Protein AF-A0A923TA44-F1 (afdb_monomer)

Radius of gyration: 18.02 Å; Cα contacts (8 Å, |Δi|>4): 201; chains: 1; bounding box: 31×53×36 Å

pLDDT: mean 72.23, std 18.06, range [36.06, 91.94]

Nearest PDB structures (foldseek):
  5lqz-assembly1_F  TM=7.965E-01  e=1.031E-01  Ogataea angusta
  9bru-assembly1_3  TM=7.648E-01  e=6.676E-02  Mus musculus
  9brt-assembly1_3  TM=7.721E-01  e=8.759E-02  Mus musculus
  7fde-assembly1_D  TM=7.624E-01  e=6.676E-02  Saccharomyces cerevisiae S288C
  5fl7-assembly1_D  TM=7.136E-01  e=1.428E-01  Yarrowia lipolytica

Mean predicted aligned error: 14.66 Å

Foldseek 3Di:
DVVVVVVVVVVVVVVVVPPPDDDDDDDDPDPPPVPPPVFLKWFFQDADPPSQKTKTQDAVCNPDDAQWKWFWDDVPDTAFIWGFHAHDHGITMTGTDPVGGPDDDDGGTIITGDD

Secondary structure (DSSP, 8-state):
-HHHHHHHHHHHHHHHHHT---------------------EEEEEEE-GGGSEEEES--GGGT--TT-EEEEEETTEEEEEEEEEEE-SS-EEEEE-GGG--S---TTPEEEE--

Solvent-accessible surface area (backbone atoms only — not comparable to full-atom values): 6664 Å² total; per-residue (Å²): 126,74,70,64,58,53,57,52,54,52,52,56,56,54,56,65,67,70,64,81,67,86,81,92,78,85,92,67,97,63,84,76,71,65,80,67,65,76,65,54,70,22,39,29,72,40,70,40,76,95,57,50,28,37,31,29,61,39,4,45,80,75,67,48,51,75,75,42,43,28,40,31,23,58,89,90,46,74,30,29,38,28,34,25,72,44,71,37,64,67,33,20,36,22,37,41,41,74,93,46,52,71,57,89,86,55,74,64,31,40,26,37,59,52,133

Structure (mmCIF, N/CA/C/O backbone):
data_AF-A0A923TA44-F1
#
_entry.id   AF-A0A923TA44-F1
#
loop_
_atom_site.group_PDB
_atom_site.id
_atom_site.type_symbol
_atom_site.label_atom_id
_atom_site.label_alt_id
_atom_site.label_comp_id
_atom_site.label_asym_id
_atom_site.label_entity_id
_atom_site.label_seq_id
_atom_site.pdbx_PDB_ins_code
_atom_site.Cartn_x
_atom_site.Cartn_y
_atom_site.Cartn_z
_atom_site.occupancy
_atom_site.B_iso_or_equiv
_atom_site.auth_seq_id
_atom_site.auth_comp_id
_atom_site.auth_asym_id
_atom_site.auth_atom_id
_atom_site.pdbx_PDB_model_num
ATOM 1 N N . ALA A 1 1 ? 19.622 19.641 19.864 1.00 52.84 1 ALA A N 1
ATOM 2 C CA . ALA A 1 1 ? 19.336 19.854 18.429 1.00 52.84 1 ALA A CA 1
ATOM 3 C C . ALA A 1 1 ? 17.889 19.534 18.005 1.00 52.84 1 ALA A C 1
ATOM 5 O O . ALA A 1 1 ? 17.435 20.143 17.054 1.00 52.84 1 ALA A O 1
ATOM 6 N N . TYR A 1 2 ? 17.118 18.680 18.701 1.00 36.06 2 TYR A N 1
ATOM 7 C CA . TYR A 1 2 ? 15.735 18.328 18.299 1.00 36.06 2 TYR A CA 1
ATOM 8 C C . TYR A 1 2 ? 14.651 19.395 18.563 1.00 36.06 2 TYR A C 1
ATOM 10 O O . TYR A 1 2 ? 13.594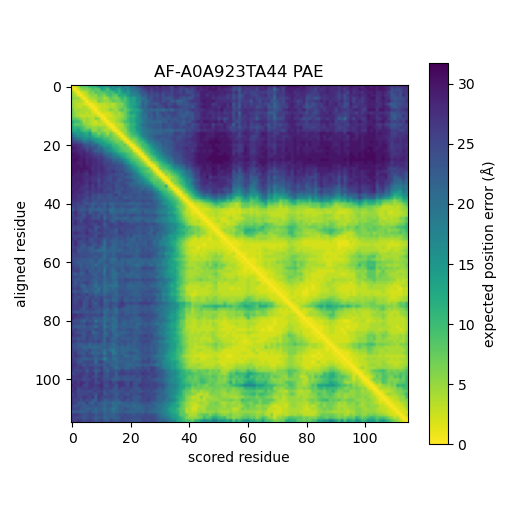 19.366 17.944 1.00 36.06 2 TYR A O 1
ATOM 18 N N . ARG A 1 3 ? 14.896 20.357 19.464 1.00 44.69 3 ARG A N 1
ATOM 19 C CA . ARG A 1 3 ? 13.912 21.397 19.828 1.00 44.69 3 ARG A CA 1
ATOM 20 C C . ARG A 1 3 ? 13.740 22.496 18.773 1.00 44.69 3 ARG A C 1
ATOM 22 O O . ARG A 1 3 ? 12.663 23.068 18.680 1.00 44.69 3 ARG A O 1
ATOM 29 N N . ALA A 1 4 ? 14.772 22.767 17.973 1.00 49.94 4 ALA A N 1
ATOM 30 C CA . ALA A 1 4 ? 14.714 23.799 16.936 1.00 49.94 4 ALA A CA 1
ATOM 31 C C . ALA A 1 4 ? 13.805 23.385 15.766 1.00 49.94 4 ALA A C 1
ATOM 33 O O . ALA A 1 4 ? 13.078 24.207 15.222 1.00 49.94 4 ALA A O 1
ATOM 34 N N . THR A 1 5 ? 13.784 22.092 15.431 1.00 53.03 5 THR A N 1
ATOM 35 C CA . THR A 1 5 ? 12.961 21.556 14.340 1.00 53.03 5 THR A CA 1
ATOM 36 C C . THR A 1 5 ? 11.468 21.573 14.677 1.00 53.03 5 THR A C 1
ATOM 38 O O . THR A 1 5 ? 10.652 21.792 13.792 1.00 53.03 5 THR A O 1
ATOM 41 N N . ILE A 1 6 ? 11.096 21.400 15.952 1.00 57.16 6 ILE A N 1
ATOM 42 C CA . ILE A 1 6 ? 9.685 21.417 16.383 1.00 57.16 6 ILE A CA 1
ATOM 43 C C . ILE A 1 6 ? 9.089 22.824 16.236 1.00 57.16 6 ILE A C 1
ATOM 45 O O . ILE A 1 6 ? 7.986 22.965 15.720 1.00 57.16 6 ILE A O 1
ATOM 49 N N . ALA A 1 7 ? 9.840 23.863 16.612 1.00 55.72 7 ALA A N 1
ATOM 50 C CA . ALA A 1 7 ? 9.380 25.247 16.495 1.00 55.72 7 ALA A CA 1
ATOM 51 C C . ALA A 1 7 ? 9.198 25.686 15.030 1.00 55.72 7 ALA A C 1
ATOM 53 O O . ALA A 1 7 ? 8.269 26.428 14.709 1.00 55.72 7 ALA A O 1
ATOM 54 N N . GLU A 1 8 ? 10.053 25.195 14.131 1.00 57.25 8 GLU A N 1
ATOM 55 C CA . GLU A 1 8 ? 9.912 25.438 12.693 1.00 57.25 8 GLU A CA 1
ATOM 56 C C . GLU A 1 8 ? 8.676 24.721 12.121 1.00 57.25 8 GLU A C 1
ATOM 58 O O . GLU A 1 8 ? 7.909 25.306 11.357 1.00 57.25 8 GLU A O 1
ATOM 63 N N . LEU A 1 9 ? 8.412 23.488 12.567 1.00 57.31 9 LEU A N 1
ATOM 64 C CA . LEU A 1 9 ? 7.227 22.728 12.162 1.00 57.31 9 LEU A CA 1
ATOM 65 C C . LEU A 1 9 ? 5.917 23.370 12.665 1.00 57.31 9 LEU A C 1
ATOM 67 O O . LEU A 1 9 ? 4.937 23.418 11.921 1.00 57.31 9 LEU A O 1
ATOM 71 N N . GLU A 1 10 ? 5.890 23.923 13.883 1.00 58.47 10 GLU A N 1
ATOM 72 C CA . GLU A 1 10 ? 4.727 24.662 14.405 1.00 58.47 10 GLU A CA 1
ATOM 73 C C . GLU A 1 10 ? 4.484 25.975 13.650 1.00 58.47 10 GLU A C 1
ATOM 75 O O . GLU A 1 10 ? 3.334 26.311 13.346 1.00 58.47 10 GLU A O 1
ATOM 80 N N . ARG A 1 11 ? 5.553 26.688 13.266 1.00 56.59 11 ARG A N 1
ATOM 81 C CA . ARG A 1 11 ? 5.444 27.883 12.416 1.00 56.59 11 ARG A CA 1
ATOM 82 C C . ARG A 1 11 ? 4.822 27.560 11.064 1.00 56.59 11 ARG A C 1
ATOM 84 O O . ARG A 1 11 ? 3.952 28.297 10.606 1.00 56.59 11 ARG A O 1
ATOM 91 N N . GLN A 1 12 ? 5.206 26.446 10.451 1.00 54.19 12 GLN A N 1
ATOM 92 C CA . GLN A 1 12 ? 4.658 26.027 9.159 1.00 54.19 12 GLN A CA 1
ATOM 93 C C . GLN A 1 12 ? 3.169 25.652 9.252 1.00 54.19 12 GLN A C 1
ATOM 95 O O . GLN A 1 12 ? 2.398 25.972 8.344 1.00 54.19 12 GLN A O 1
ATOM 100 N N . LEU A 1 13 ? 2.727 25.070 10.373 1.00 51.31 13 LEU A N 1
ATOM 101 C CA . LEU A 1 13 ? 1.311 24.766 10.610 1.00 51.31 13 LEU A CA 1
ATOM 102 C C . LEU A 1 13 ? 0.458 26.028 10.838 1.00 51.31 13 LEU A C 1
ATOM 104 O O . LEU A 1 13 ? -0.696 26.082 10.405 1.00 51.31 13 LEU A O 1
ATOM 108 N N . ALA A 1 14 ? 1.019 27.049 11.496 1.00 52.47 14 ALA A N 1
ATOM 109 C CA . ALA A 1 14 ? 0.344 28.327 11.726 1.00 52.47 14 ALA A CA 1
ATOM 110 C C . ALA A 1 14 ? 0.152 29.123 10.422 1.00 52.47 14 ALA A C 1
ATOM 112 O O . ALA A 1 14 ? -0.929 29.663 10.180 1.00 52.47 14 ALA A O 1
ATOM 113 N N . THR A 1 15 ? 1.153 29.132 9.537 1.00 55.50 15 THR A N 1
ATOM 114 C CA . THR A 1 15 ? 1.072 29.824 8.239 1.00 55.50 15 THR A CA 1
ATOM 115 C C . THR A 1 15 ? 0.045 29.174 7.305 1.00 55.50 15 THR A C 1
ATOM 117 O O . THR A 1 15 ? -0.681 29.875 6.603 1.00 55.50 15 THR A O 1
ATOM 120 N N . ALA A 1 16 ? -0.096 27.843 7.349 1.00 52.78 16 ALA A N 1
ATOM 121 C CA . ALA A 1 16 ? -1.089 27.120 6.553 1.00 52.78 16 ALA A CA 1
ATOM 122 C C . ALA A 1 16 ? -2.543 27.382 6.997 1.00 52.78 16 ALA A C 1
ATOM 124 O O . ALA A 1 16 ? -3.447 27.361 6.164 1.00 52.78 16 ALA A O 1
ATOM 125 N N . LYS A 1 17 ? -2.787 27.669 8.286 1.00 51.16 17 LYS A N 1
ATOM 126 C CA . LYS A 1 17 ? -4.130 28.016 8.790 1.00 51.16 17 LYS A CA 1
ATOM 127 C C . LYS A 1 17 ? -4.578 29.435 8.419 1.00 51.16 17 LYS A C 1
ATOM 129 O O . LYS A 1 17 ? -5.773 29.649 8.245 1.00 51.16 17 LYS A O 1
ATOM 134 N N . ASN A 1 18 ? -3.650 30.377 8.248 1.00 49.22 18 ASN A N 1
ATOM 135 C CA . ASN A 1 18 ? -3.972 31.776 7.929 1.00 49.22 18 ASN A CA 1
ATOM 136 C C . ASN A 1 18 ? -4.118 32.074 6.422 1.00 49.22 18 ASN A C 1
ATOM 138 O O . ASN A 1 18 ? -4.512 33.178 6.062 1.00 49.22 18 ASN A O 1
ATOM 142 N N . GLY A 1 19 ? -3.841 31.113 5.532 1.00 46.06 19 GLY A N 1
ATOM 143 C CA . GLY A 1 19 ? -3.950 31.288 4.075 1.00 46.06 19 GLY A CA 1
ATOM 144 C C . GLY A 1 19 ? -5.355 31.092 3.484 1.00 46.06 19 GLY A C 1
ATOM 145 O O . GLY A 1 19 ? -5.520 31.190 2.272 1.00 46.06 19 GLY A O 1
ATOM 146 N N . ALA A 1 20 ? -6.374 30.814 4.303 1.00 47.53 20 ALA A N 1
ATOM 147 C CA . ALA A 1 20 ? -7.756 30.599 3.859 1.00 47.53 20 ALA A CA 1
ATOM 148 C C . ALA A 1 20 ? -8.556 31.909 3.681 1.00 47.53 20 ALA A C 1
ATOM 150 O O . ALA A 1 20 ? -9.741 31.967 4.003 1.00 47.53 20 ALA A O 1
ATOM 151 N N . ALA A 1 21 ? -7.917 32.962 3.167 1.00 41.84 21 ALA A N 1
ATOM 152 C CA . ALA A 1 21 ? -8.592 34.172 2.711 1.00 41.84 21 ALA A CA 1
ATOM 153 C C . ALA A 1 21 ? -8.538 34.217 1.176 1.00 41.84 21 ALA A C 1
ATOM 155 O O . ALA A 1 21 ? -7.485 34.417 0.574 1.00 41.84 21 ALA A O 1
ATOM 156 N N . LEU A 1 22 ? -9.693 33.966 0.560 1.00 51.47 22 LEU A N 1
ATOM 157 C CA . LEU A 1 22 ? -9.950 34.063 -0.879 1.00 51.47 22 LEU A CA 1
ATOM 158 C C . LEU A 1 22 ? -9.502 35.418 -1.454 1.00 51.47 22 LEU A C 1
ATOM 160 O O . LEU A 1 22 ? -9.773 36.452 -0.844 1.00 51.47 22 LEU A O 1
ATOM 164 N N . PRO A 1 23 ? -9.022 35.434 -2.707 1.00 43.19 23 PRO A N 1
ATOM 165 C CA . PRO A 1 23 ? -9.335 36.538 -3.602 1.00 43.19 23 PRO A CA 1
ATOM 166 C C . PRO A 1 23 ? -10.069 36.045 -4.855 1.00 43.19 23 PRO A C 1
ATOM 168 O O . PRO A 1 23 ? -9.574 35.236 -5.638 1.00 43.19 23 PRO A O 1
ATOM 171 N N . THR A 1 24 ? -11.266 36.594 -5.053 1.00 47.84 24 THR A N 1
ATOM 172 C CA . THR A 1 24 ? -11.868 36.787 -6.375 1.00 47.84 24 THR A CA 1
ATOM 173 C C . THR A 1 24 ? -11.148 37.958 -7.040 1.00 47.84 24 THR A C 1
ATOM 175 O O . THR A 1 24 ? -11.200 39.051 -6.487 1.00 47.84 24 THR A O 1
ATOM 178 N N . ALA A 1 25 ? -10.492 37.737 -8.186 1.00 37.62 25 ALA A N 1
ATOM 179 C CA . ALA A 1 25 ? -10.521 38.608 -9.374 1.00 37.62 25 ALA A CA 1
ATOM 180 C C . ALA A 1 25 ? -9.377 38.295 -10.359 1.00 37.62 25 ALA A C 1
ATOM 182 O O . ALA A 1 25 ? -8.203 38.377 -10.023 1.00 37.62 25 ALA A O 1
ATOM 183 N N . ALA A 1 26 ? -9.799 38.009 -11.593 1.00 43.91 26 ALA A N 1
ATOM 184 C CA . ALA A 1 26 ? -9.227 38.441 -12.868 1.00 43.91 26 ALA A CA 1
ATOM 185 C C . ALA A 1 26 ? -7.731 38.210 -13.173 1.00 43.91 26 ALA A C 1
ATOM 187 O O . ALA A 1 26 ? -6.845 38.903 -12.689 1.00 43.91 26 ALA A O 1
ATOM 188 N N . GLY A 1 27 ? -7.499 37.387 -14.202 1.00 46.72 27 GLY A N 1
ATOM 189 C CA . GLY A 1 27 ? -6.595 37.808 -15.276 1.00 46.72 27 GLY A CA 1
ATOM 190 C C . GLY A 1 27 ? -5.115 37.476 -15.124 1.00 46.72 27 GLY A C 1
ATOM 191 O O . GLY A 1 27 ? -4.279 38.240 -15.590 1.00 46.72 27 GLY A O 1
ATOM 192 N N . ALA A 1 28 ? -4.779 36.322 -14.560 1.00 38.34 28 ALA A N 1
ATOM 193 C CA . ALA A 1 28 ? -3.504 35.678 -14.843 1.00 38.34 28 ALA A CA 1
ATOM 194 C C . ALA A 1 28 ? -3.777 34.204 -15.124 1.00 38.34 28 ALA A C 1
ATOM 196 O O . ALA A 1 28 ? -4.366 33.513 -14.296 1.00 38.34 28 ALA A O 1
ATOM 197 N N . SER A 1 29 ? -3.354 33.724 -16.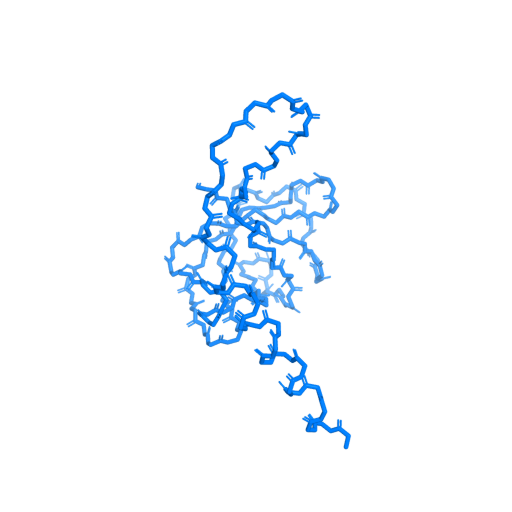292 1.00 48.66 29 SER A N 1
ATOM 198 C CA . SER A 1 29 ? -3.259 32.299 -16.609 1.00 48.66 29 SER A CA 1
ATOM 199 C C . SER A 1 29 ? -2.174 31.654 -15.743 1.00 48.66 29 SER A C 1
ATOM 201 O O . SER A 1 29 ? -1.155 31.186 -16.239 1.00 48.66 29 SER A O 1
ATOM 203 N N . THR A 1 30 ? -2.351 31.658 -14.428 1.00 45.38 30 THR A N 1
ATOM 204 C CA . THR A 1 30 ? -1.686 30.713 -13.552 1.00 45.38 30 THR A CA 1
ATOM 205 C C . THR A 1 30 ? -2.564 29.481 -13.588 1.00 45.38 30 THR A C 1
ATOM 207 O O . THR A 1 30 ? -3.759 29.541 -13.301 1.00 45.38 30 THR A O 1
ATOM 210 N N . ALA A 1 31 ? -2.002 28.362 -14.036 1.00 41.56 31 ALA A N 1
ATOM 211 C CA . ALA A 1 31 ? -2.640 27.077 -13.849 1.00 41.56 31 ALA A CA 1
ATOM 212 C C . ALA A 1 31 ? -2.949 26.961 -12.353 1.00 41.56 31 ALA A C 1
ATOM 214 O O . ALA A 1 31 ? -2.062 26.721 -11.534 1.00 41.56 31 ALA A O 1
ATOM 215 N N . VAL A 1 32 ? -4.209 27.205 -11.995 1.00 41.41 32 VAL A N 1
ATOM 216 C CA . VAL A 1 32 ? -4.765 26.836 -10.708 1.00 41.41 32 VAL A CA 1
ATOM 217 C C . VAL A 1 32 ? -4.681 25.324 -10.737 1.00 41.41 32 VAL A C 1
ATOM 219 O O . VAL A 1 32 ? -5.555 24.636 -11.263 1.00 41.41 32 VAL A O 1
ATOM 222 N N . PHE A 1 33 ? -3.573 24.791 -10.230 1.00 44.53 33 PHE A N 1
ATOM 223 C CA . PHE A 1 33 ? -3.584 23.461 -9.674 1.00 44.53 33 PHE A CA 1
ATOM 224 C C . PHE A 1 33 ? -4.624 23.561 -8.571 1.00 44.53 33 PHE A C 1
ATOM 226 O O . PHE A 1 33 ? -4.318 23.961 -7.450 1.00 44.53 33 PHE A O 1
ATOM 233 N N . SER A 1 34 ? -5.887 23.275 -8.915 1.00 43.22 34 SER A N 1
ATOM 234 C CA . SER A 1 34 ? -6.883 22.873 -7.940 1.00 43.22 34 SER A CA 1
ATOM 235 C C . SER A 1 34 ? -6.124 21.912 -7.058 1.00 43.22 34 SER A C 1
ATOM 237 O O . SER A 1 34 ? -5.557 20.959 -7.597 1.00 43.22 34 SER A O 1
ATOM 239 N N . SER A 1 35 ? -5.988 22.239 -5.777 1.00 45.72 35 SER A N 1
ATOM 240 C CA . SER A 1 35 ? -5.292 21.449 -4.776 1.00 45.72 35 SER A CA 1
ATOM 241 C C . SER A 1 35 ? -5.941 20.072 -4.790 1.00 45.72 35 SER A C 1
ATOM 243 O O . SER A 1 35 ? -6.931 19.813 -4.107 1.00 45.72 35 SER A O 1
ATOM 245 N N . ARG A 1 36 ? -5.483 19.225 -5.713 1.00 44.59 36 ARG A N 1
ATOM 246 C CA . ARG A 1 36 ? -6.151 18.008 -6.142 1.00 44.59 36 ARG A CA 1
ATOM 247 C C . ARG A 1 36 ? -5.766 17.024 -5.071 1.00 44.59 36 ARG A C 1
ATOM 249 O O . ARG A 1 36 ? -4.756 16.359 -5.233 1.00 44.59 36 ARG A O 1
ATOM 256 N N . ARG A 1 37 ? -6.491 17.091 -3.943 1.00 44.88 37 ARG A N 1
ATOM 257 C CA . ARG A 1 37 ? -6.350 16.268 -2.737 1.00 44.88 37 ARG A CA 1
ATOM 258 C C . ARG A 1 37 ? -4.930 15.740 -2.624 1.00 44.88 37 ARG A C 1
ATOM 260 O O . ARG A 1 37 ? -4.754 14.612 -3.062 1.00 44.88 37 ARG A O 1
ATOM 267 N N . SER A 1 38 ? -3.974 16.565 -2.161 1.00 45.44 38 SER A N 1
ATOM 268 C CA . SER A 1 38 ? -2.542 16.247 -2.002 1.00 45.44 38 SER A CA 1
ATOM 269 C C . SER A 1 38 ? -2.330 14.749 -2.101 1.00 45.44 38 SER A C 1
ATOM 271 O O . SER A 1 38 ? -2.602 14.062 -1.117 1.00 45.44 38 SER A O 1
ATOM 273 N N . SER A 1 39 ? -2.074 14.254 -3.319 1.00 54.06 39 SER A N 1
ATOM 274 C CA . SER A 1 39 ? -2.279 12.843 -3.659 1.00 54.06 39 SER A CA 1
ATOM 275 C C . SER A 1 39 ? -1.552 12.035 -2.612 1.00 54.06 39 SER A C 1
ATOM 277 O O . SER A 1 39 ? -0.329 12.136 -2.531 1.00 54.06 39 SER A O 1
ATOM 279 N N . ALA A 1 40 ? -2.318 11.382 -1.731 1.00 64.88 40 ALA A N 1
ATOM 280 C CA . ALA A 1 40 ? -1.780 10.755 -0.540 1.00 64.88 40 ALA A CA 1
ATOM 281 C C . ALA A 1 40 ? -0.837 9.662 -1.032 1.00 64.88 40 ALA A C 1
ATOM 283 O O . ALA A 1 40 ? -1.275 8.612 -1.495 1.00 64.88 40 ALA A O 1
ATOM 284 N N . SER A 1 41 ? 0.447 10.005 -1.059 1.00 71.50 41 SER A N 1
ATOM 285 C CA . SER A 1 41 ? 1.505 9.173 -1.595 1.00 71.50 41 SER A CA 1
ATOM 286 C C . SER A 1 41 ? 2.076 8.404 -0.424 1.00 71.50 41 SER A C 1
ATOM 288 O O . SER A 1 41 ? 2.538 8.982 0.567 1.00 71.50 41 SER A O 1
ATOM 290 N N . ALA A 1 42 ? 1.956 7.093 -0.510 1.00 82.19 42 ALA A N 1
ATOM 291 C CA . ALA A 1 42 ? 2.448 6.147 0.460 1.00 82.19 42 ALA A CA 1
ATOM 292 C C . ALA A 1 42 ? 3.584 5.351 -0.180 1.00 82.19 42 ALA A C 1
ATOM 294 O O . ALA A 1 42 ? 3.567 5.092 -1.375 1.00 82.19 42 ALA A O 1
ATOM 295 N N . ALA A 1 43 ? 4.576 4.953 0.607 1.00 85.94 43 ALA A N 1
ATOM 296 C CA . ALA A 1 43 ? 5.620 4.050 0.138 1.00 85.94 43 ALA A CA 1
ATOM 297 C C . ALA A 1 43 ? 5.397 2.664 0.734 1.00 85.94 43 ALA A C 1
ATOM 299 O O . ALA A 1 43 ? 5.030 2.545 1.912 1.00 85.94 43 ALA A O 1
ATOM 300 N N . VAL A 1 44 ? 5.650 1.631 -0.065 1.00 88.12 44 VAL A N 1
ATOM 301 C CA . VAL A 1 44 ? 5.664 0.245 0.399 1.00 88.12 44 VAL A CA 1
ATOM 302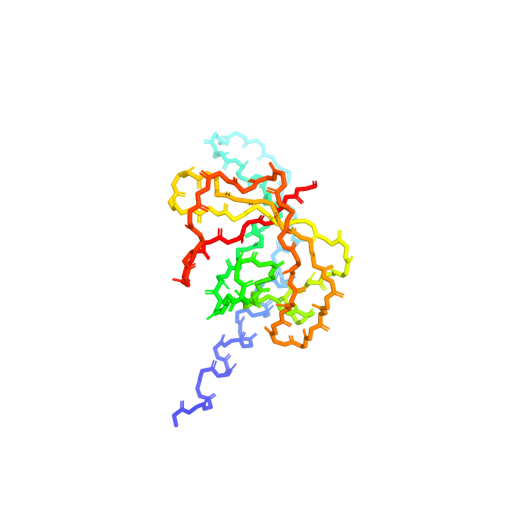 C C . VAL A 1 44 ? 6.892 0.032 1.275 1.00 88.12 44 VAL A C 1
ATOM 304 O O . VAL A 1 44 ? 8.031 0.076 0.812 1.00 88.12 44 VAL A O 1
ATOM 307 N N . VAL A 1 45 ? 6.662 -0.203 2.563 1.00 88.06 45 VAL A N 1
ATOM 308 C CA . VAL A 1 45 ? 7.718 -0.461 3.551 1.00 88.06 45 VAL A CA 1
ATOM 309 C C . VAL A 1 45 ? 8.053 -1.943 3.609 1.00 88.06 45 VAL A C 1
ATOM 311 O O . VAL A 1 45 ? 9.213 -2.310 3.803 1.00 88.06 45 VAL A O 1
ATOM 314 N N . SER A 1 46 ? 7.041 -2.793 3.458 1.00 86.50 46 SER A N 1
ATOM 315 C CA . SER A 1 46 ? 7.199 -4.241 3.486 1.00 86.50 46 SER A CA 1
ATOM 316 C C . SER A 1 46 ? 6.135 -4.918 2.643 1.00 86.50 46 SER A C 1
ATOM 318 O O . SER A 1 46 ? 5.032 -4.397 2.482 1.00 86.50 46 SER A O 1
ATOM 320 N N . LEU A 1 47 ? 6.475 -6.102 2.156 1.00 86.88 47 LEU A N 1
ATOM 321 C CA . LEU A 1 47 ? 5.590 -6.994 1.424 1.00 86.88 47 LEU A CA 1
ATOM 322 C C . LEU A 1 47 ? 5.350 -8.241 2.275 1.00 86.88 47 LEU A C 1
ATOM 324 O O . LEU A 1 47 ? 6.234 -8.670 3.022 1.00 86.88 47 LEU A O 1
ATOM 328 N N . GLY A 1 48 ? 4.145 -8.781 2.186 1.00 81.19 48 GLY A N 1
ATOM 329 C CA . GLY A 1 48 ? 3.799 -10.097 2.692 1.00 81.19 48 GLY A CA 1
ATOM 330 C C . GLY A 1 48 ? 4.248 -11.208 1.737 1.00 81.19 48 GLY A C 1
ATOM 331 O O . GLY A 1 48 ? 4.648 -10.927 0.602 1.00 81.19 48 GLY A O 1
ATOM 332 N N . PRO A 1 49 ? 4.178 -12.474 2.179 1.00 79.56 49 PRO A N 1
ATOM 333 C CA . PRO A 1 49 ? 4.414 -13.626 1.318 1.00 79.56 49 PRO A CA 1
ATOM 334 C C . PRO A 1 49 ? 3.515 -13.568 0.080 1.00 79.56 49 PRO A C 1
ATOM 336 O O . PRO A 1 49 ? 2.365 -13.133 0.155 1.00 79.56 49 PRO A O 1
ATOM 339 N N . GLU A 1 50 ? 4.087 -13.951 -1.063 1.00 79.06 50 GLU A N 1
ATOM 340 C CA . GLU A 1 50 ? 3.419 -13.969 -2.376 1.00 79.06 50 GLU A CA 1
ATOM 341 C C . GLU A 1 50 ? 2.828 -12.622 -2.815 1.00 79.06 50 GLU A C 1
ATOM 343 O O . GLU A 1 50 ? 1.994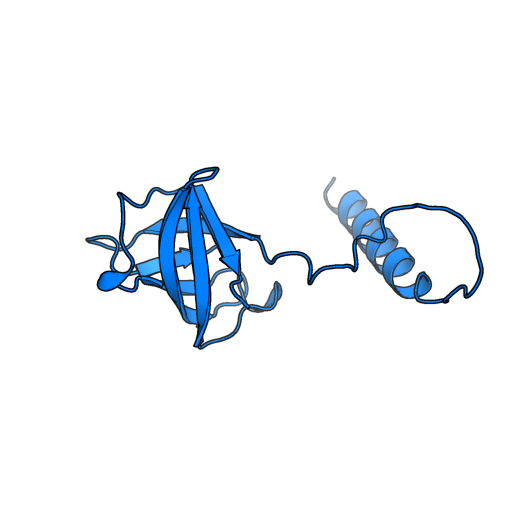 -12.560 -3.710 1.00 79.06 50 GLU A O 1
ATOM 348 N N . SER A 1 51 ? 3.263 -11.518 -2.203 1.00 78.88 51 SER A N 1
ATOM 349 C CA . SER A 1 51 ? 2.649 -10.205 -2.398 1.00 78.88 51 SER A CA 1
ATOM 350 C C . SER A 1 51 ? 1.151 -10.171 -2.061 1.00 78.88 51 SER A C 1
ATOM 352 O O . SER A 1 51 ? 0.433 -9.349 -2.608 1.00 78.88 51 SER A O 1
ATOM 354 N N . ALA A 1 52 ? 0.653 -11.021 -1.157 1.00 82.50 52 ALA A N 1
ATOM 355 C CA . ALA A 1 52 ? -0.771 -11.041 -0.794 1.00 82.50 52 ALA A CA 1
ATOM 356 C C . ALA A 1 52 ? -1.209 -9.794 0.004 1.00 82.50 52 ALA A C 1
ATOM 358 O O . ALA A 1 52 ? -2.362 -9.361 -0.039 1.00 82.50 52 ALA A O 1
ATOM 359 N N . PHE A 1 53 ? -0.282 -9.185 0.740 1.00 89.06 53 PHE A N 1
ATOM 360 C CA . PHE A 1 53 ? -0.506 -7.940 1.467 1.00 89.06 53 PHE A CA 1
ATOM 361 C C . PHE A 1 53 ? 0.749 -7.076 1.459 1.00 89.06 53 PHE A C 1
ATOM 363 O O . PHE A 1 53 ? 1.864 -7.564 1.289 1.00 89.06 53 PHE A O 1
ATOM 370 N N . VAL A 1 54 ? 0.575 -5.778 1.665 1.00 89.75 54 VAL A N 1
ATOM 371 C CA . VAL A 1 54 ? 1.645 -4.787 1.707 1.00 89.75 54 VAL A CA 1
ATOM 372 C C . VAL A 1 54 ? 1.471 -3.883 2.917 1.00 89.75 54 VAL A C 1
ATOM 374 O O . VAL A 1 54 ? 0.358 -3.570 3.336 1.00 89.75 54 VAL A O 1
ATOM 377 N N . VAL A 1 55 ? 2.590 -3.450 3.484 1.00 91.44 55 VAL A N 1
ATOM 378 C CA . VAL A 1 55 ? 2.625 -2.470 4.566 1.00 91.44 55 VAL A CA 1
ATOM 379 C C . VAL A 1 55 ? 3.013 -1.126 3.978 1.00 91.44 55 VAL A C 1
ATOM 381 O O . VAL A 1 55 ? 4.094 -0.974 3.405 1.00 91.44 55 VAL A O 1
ATOM 384 N N . LEU A 1 56 ? 2.138 -0.145 4.144 1.00 90.06 56 LEU A N 1
ATOM 385 C CA . LEU A 1 56 ? 2.304 1.208 3.640 1.00 90.06 56 LEU A CA 1
ATOM 386 C C . LEU A 1 56 ? 2.694 2.146 4.781 1.00 90.06 56 LEU A C 1
ATOM 388 O O . LEU A 1 56 ? 2.125 2.082 5.873 1.00 90.06 56 LEU A O 1
ATOM 392 N N . ASN A 1 57 ? 3.603 3.088 4.515 1.00 89.56 57 ASN A N 1
ATOM 393 C CA . ASN A 1 57 ? 3.920 4.187 5.441 1.00 89.56 57 ASN A CA 1
ATOM 394 C C . ASN A 1 57 ? 2.818 5.266 5.446 1.00 89.56 57 ASN A C 1
ATOM 396 O O . ASN A 1 57 ? 3.061 6.457 5.235 1.00 89.56 57 ASN A O 1
ATOM 400 N N . TYR A 1 58 ? 1.573 4.826 5.594 1.00 87.00 58 TYR A N 1
ATOM 401 C CA . TYR A 1 58 ? 0.386 5.656 5.538 1.00 87.00 58 TYR A CA 1
ATOM 402 C C . TYR A 1 58 ? -0.601 5.186 6.595 1.00 87.00 58 TYR A C 1
ATOM 404 O O . TYR A 1 58 ? -1.414 4.303 6.353 1.00 87.00 58 TYR A O 1
ATOM 412 N N . GLY A 1 59 ? -0.471 5.728 7.802 1.00 87.38 59 GLY A N 1
ATOM 413 C CA . GLY A 1 59 ? -1.363 5.437 8.922 1.00 87.38 59 GLY A CA 1
ATOM 414 C C . GLY A 1 59 ? -2.507 6.440 9.078 1.00 87.38 59 GLY A C 1
ATOM 415 O O . GLY A 1 59 ? -2.645 7.398 8.310 1.00 87.38 59 GLY A O 1
ATOM 416 N N . SER A 1 60 ? -3.309 6.256 10.125 1.00 85.19 60 SER A N 1
ATOM 417 C CA . SER A 1 60 ? -4.423 7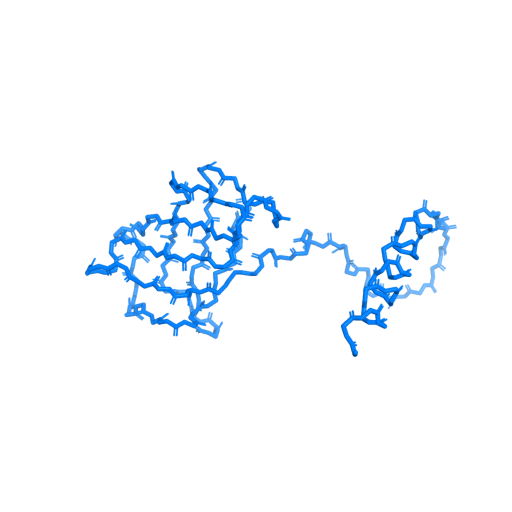.147 10.476 1.00 85.19 60 SER A CA 1
ATOM 418 C C . SER A 1 60 ? -3.967 8.586 10.729 1.00 85.19 60 SER A C 1
ATOM 420 O O . SER A 1 60 ? -4.683 9.517 10.368 1.00 85.19 60 SER A O 1
ATOM 422 N N . ALA A 1 61 ? -2.739 8.793 11.226 1.00 82.50 61 ALA A N 1
ATOM 423 C CA . ALA A 1 61 ? -2.152 10.126 11.393 1.00 82.50 61 ALA A CA 1
ATOM 424 C C . ALA A 1 61 ? -1.977 10.887 10.063 1.00 82.50 61 ALA A C 1
ATOM 426 O O . ALA A 1 61 ? -1.891 12.112 10.062 1.00 82.50 61 ALA A O 1
ATOM 427 N N . ARG A 1 62 ? -1.933 10.174 8.928 1.00 81.12 62 ARG A N 1
ATOM 428 C CA . ARG A 1 62 ? -1.868 10.745 7.572 1.00 81.12 62 ARG A CA 1
ATOM 429 C C . ARG A 1 62 ? -3.210 10.693 6.832 1.00 81.12 62 ARG A C 1
ATOM 431 O O . ARG A 1 62 ? -3.279 11.083 5.667 1.00 81.12 62 ARG A O 1
ATOM 438 N N . GLY A 1 63 ? -4.267 10.228 7.500 1.00 82.00 63 GLY A N 1
ATOM 439 C CA . GLY A 1 63 ? -5.616 10.129 6.946 1.00 82.00 63 GLY A CA 1
ATOM 440 C C . GLY A 1 63 ? -5.967 8.780 6.320 1.00 82.00 63 GLY A C 1
ATOM 441 O O . GLY A 1 63 ? -6.946 8.721 5.578 1.00 82.00 63 GLY A O 1
ATOM 442 N N . ALA A 1 64 ? -5.215 7.713 6.612 1.00 86.19 64 ALA A N 1
ATOM 443 C CA . ALA A 1 64 ? -5.565 6.369 6.160 1.00 86.19 64 ALA A CA 1
ATOM 444 C C . ALA A 1 64 ? -6.915 5.915 6.713 1.00 86.19 64 ALA A C 1
ATOM 446 O O . ALA A 1 64 ? -7.208 6.089 7.899 1.00 86.19 64 ALA A O 1
ATOM 447 N N . ARG A 1 65 ? -7.727 5.318 5.839 1.00 87.31 65 ARG A N 1
ATOM 448 C CA . ARG A 1 65 ? -9.045 4.779 6.174 1.00 87.31 65 ARG A CA 1
ATOM 449 C C . ARG A 1 65 ? -9.143 3.320 5.756 1.00 87.31 65 ARG A C 1
ATOM 451 O O . ARG A 1 65 ? -8.594 2.917 4.735 1.00 87.31 65 ARG A O 1
ATOM 458 N N . LEU A 1 66 ? -9.879 2.547 6.545 1.00 88.62 66 LEU A N 1
ATOM 459 C CA . LEU A 1 66 ? -10.249 1.178 6.194 1.00 88.62 66 LEU A CA 1
ATOM 460 C C . LEU A 1 66 ? -11.100 1.171 4.917 1.00 88.62 66 LEU A C 1
ATOM 462 O O . LEU A 1 66 ? -11.926 2.062 4.717 1.00 88.62 66 LEU A O 1
ATOM 466 N N . GLY A 1 67 ? -10.880 0.181 4.051 1.00 87.75 67 GLY A N 1
ATOM 467 C CA . GLY A 1 67 ? -11.588 0.032 2.774 1.00 87.75 67 GLY A CA 1
ATOM 468 C C . GLY A 1 67 ? -11.113 0.970 1.660 1.00 87.75 67 GLY A C 1
ATOM 469 O O . GLY A 1 67 ? -11.671 0.965 0.565 1.00 87.75 67 GLY A O 1
ATOM 470 N N . GLN A 1 68 ? -10.088 1.783 1.914 1.00 86.88 68 GLN A N 1
ATOM 471 C CA . GLN A 1 68 ? -9.551 2.717 0.935 1.00 86.88 68 GLN A CA 1
ATOM 472 C C . GLN A 1 68 ? -8.640 1.993 -0.065 1.00 86.88 68 GLN A C 1
ATOM 474 O O . GLN A 1 68 ? -7.822 1.159 0.329 1.00 86.88 68 GLN A O 1
ATOM 479 N N . ARG A 1 69 ? -8.774 2.315 -1.358 1.00 89.50 69 ARG A N 1
ATOM 480 C CA . ARG A 1 69 ? -7.994 1.687 -2.431 1.00 89.50 69 ARG A CA 1
ATOM 481 C C . ARG A 1 69 ? -6.771 2.510 -2.810 1.00 89.50 69 ARG A C 1
ATOM 483 O O . ARG A 1 69 ? -6.852 3.725 -2.984 1.00 89.50 69 ARG A O 1
ATOM 490 N N . PHE A 1 70 ? -5.646 1.835 -2.981 1.00 88.44 70 PHE A N 1
ATOM 491 C CA . PHE A 1 70 ? -4.399 2.424 -3.445 1.00 88.44 70 PHE A CA 1
ATOM 492 C C . PHE A 1 70 ? -3.922 1.710 -4.702 1.00 88.44 70 PHE A C 1
ATOM 494 O O . PHE A 1 70 ? -3.979 0.491 -4.803 1.00 88.44 70 PHE A O 1
ATOM 501 N N . ALA A 1 71 ? -3.413 2.490 -5.641 1.00 88.69 71 ALA A N 1
ATOM 502 C CA . ALA A 1 71 ? -2.755 2.006 -6.837 1.00 88.69 71 ALA A CA 1
ATOM 503 C C . ALA A 1 71 ? -1.247 1.983 -6.576 1.00 88.69 71 ALA A C 1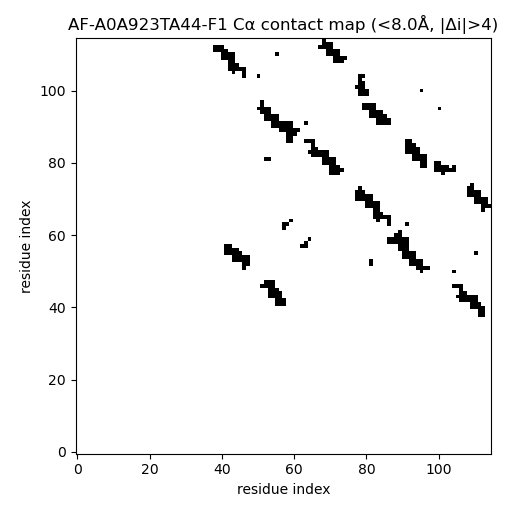
ATOM 505 O O . ALA A 1 71 ? -0.644 3.039 -6.368 1.00 88.69 71 ALA A O 1
ATOM 506 N N . LEU A 1 72 ? -0.643 0.797 -6.564 1.00 87.88 72 LEU A N 1
ATOM 507 C CA . LEU A 1 72 ? 0.803 0.628 -6.481 1.00 87.88 72 LEU A CA 1
ATOM 508 C C . LEU A 1 72 ? 1.411 0.826 -7.852 1.00 87.88 72 LEU A C 1
ATOM 510 O O . LEU A 1 72 ? 0.980 0.230 -8.839 1.00 87.88 72 LEU A O 1
ATOM 514 N N . ARG A 1 73 ? 2.428 1.673 -7.895 1.00 86.25 73 ARG A N 1
ATOM 515 C CA . ARG A 1 73 ? 3.118 2.074 -9.105 1.00 86.25 73 ARG A CA 1
ATOM 516 C C . ARG A 1 73 ? 4.618 2.042 -8.876 1.00 86.25 73 ARG A C 1
ATOM 518 O O . ARG A 1 73 ? 5.104 2.460 -7.822 1.00 86.25 73 ARG A O 1
ATOM 525 N N . ASN A 1 74 ? 5.341 1.606 -9.894 1.00 82.19 74 ASN A N 1
ATOM 526 C CA . ASN A 1 74 ? 6.787 1.738 -9.961 1.00 82.19 74 ASN A CA 1
ATOM 527 C C . ASN A 1 74 ? 7.109 2.712 -11.093 1.00 82.19 74 ASN A C 1
ATOM 529 O O . ASN A 1 74 ? 6.910 2.419 -12.271 1.00 82.19 74 ASN A O 1
ATOM 533 N N . GLY A 1 75 ? 7.488 3.935 -10.722 1.00 79.31 75 GLY A N 1
ATOM 534 C CA . GLY A 1 75 ? 7.615 5.031 -11.679 1.00 79.31 75 GLY A CA 1
ATOM 535 C C . GLY A 1 75 ? 6.286 5.328 -12.383 1.00 79.31 75 GLY A C 1
ATOM 536 O O .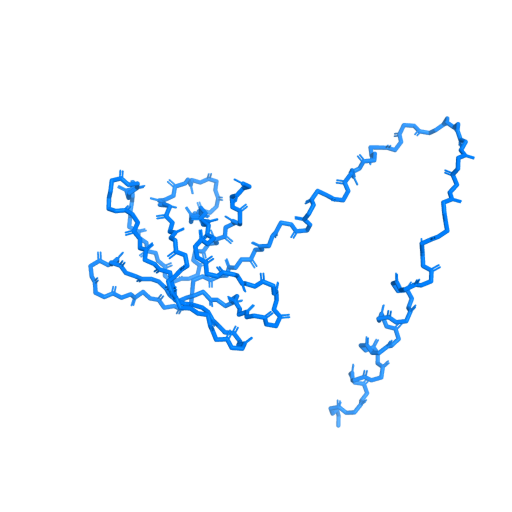 GLY A 1 75 ? 5.343 5.820 -11.761 1.00 79.31 75 GLY A O 1
ATOM 537 N N . ALA A 1 76 ? 6.222 5.053 -13.687 1.00 76.81 76 ALA A N 1
ATOM 538 C CA . ALA A 1 76 ? 5.039 5.297 -14.514 1.00 76.81 76 ALA A CA 1
ATOM 539 C C . ALA A 1 76 ? 4.062 4.106 -14.555 1.00 76.81 76 ALA A C 1
ATOM 541 O O . ALA A 1 76 ? 2.856 4.318 -14.744 1.00 76.81 76 ALA A O 1
ATOM 542 N N . ASP A 1 77 ? 4.556 2.888 -14.332 1.00 77.75 77 ASP A N 1
ATOM 543 C CA . ASP A 1 77 ? 3.793 1.652 -14.487 1.00 77.75 77 ASP A CA 1
ATOM 544 C C . ASP A 1 77 ? 2.907 1.364 -13.280 1.00 77.75 77 ASP A C 1
ATOM 546 O O . ASP A 1 77 ? 3.322 1.500 -12.128 1.00 77.75 77 ASP A O 1
ATOM 550 N N . LEU A 1 78 ? 1.663 0.966 -13.551 1.00 83.25 78 LEU A N 1
ATOM 551 C CA . LEU A 1 78 ? 0.734 0.469 -12.541 1.00 83.25 78 LEU A CA 1
ATOM 552 C C . LEU A 1 78 ? 1.005 -1.019 -12.317 1.00 83.25 78 LEU A C 1
ATOM 554 O O . LEU A 1 78 ? 0.816 -1.828 -13.223 1.00 83.25 78 LEU A O 1
ATOM 558 N N . LEU A 1 79 ? 1.420 -1.363 -11.101 1.00 86.81 79 LEU A N 1
ATOM 559 C CA . LEU A 1 79 ? 1.759 -2.728 -10.720 1.00 86.81 79 LEU A CA 1
ATOM 560 C C . LEU A 1 79 ? 0.566 -3.486 -10.155 1.00 86.81 79 LEU A C 1
ATOM 562 O O . LEU A 1 79 ? 0.361 -4.634 -10.528 1.00 86.81 79 LEU A O 1
ATOM 566 N N . ALA A 1 80 ? -0.185 -2.875 -9.237 1.00 87.75 80 ALA A N 1
ATOM 567 C CA . ALA A 1 80 ? -1.314 -3.531 -8.587 1.00 87.75 80 ALA A CA 1
ATOM 568 C C . ALA A 1 80 ? -2.268 -2.537 -7.925 1.00 87.75 80 ALA A C 1
ATOM 570 O O . ALA A 1 80 ? -1.910 -1.390 -7.658 1.00 87.75 80 ALA A O 1
ATOM 571 N N . THR A 1 81 ? -3.461 -3.014 -7.585 1.00 89.81 81 THR A N 1
ATOM 572 C CA . THR A 1 81 ? -4.404 -2.314 -6.708 1.00 89.81 81 THR A CA 1
ATOM 573 C C . THR A 1 81 ? -4.398 -2.999 -5.348 1.00 89.81 81 THR A C 1
ATOM 575 O O . THR A 1 81 ? -4.423 -4.225 -5.270 1.00 89.81 81 THR A O 1
ATOM 578 N N . VAL A 1 82 ? -4.362 -2.221 -4.269 1.00 90.56 82 VAL A N 1
ATOM 579 C CA . VAL A 1 82 ? -4.499 -2.721 -2.897 1.00 90.56 82 VAL A CA 1
ATOM 580 C C . VAL A 1 82 ? -5.655 -2.058 -2.177 1.00 90.56 82 VAL A C 1
ATOM 582 O O . VAL A 1 82 ? -6.002 -0.911 -2.456 1.00 90.56 82 VAL A O 1
ATOM 585 N N . LEU A 1 83 ? -6.202 -2.756 -1.189 1.00 91.75 83 LEU A N 1
ATOM 586 C CA . LEU A 1 83 ? -7.256 -2.266 -0.316 1.00 91.75 83 LEU A CA 1
ATOM 587 C C . LEU A 1 83 ? -6.803 -2.296 1.143 1.00 91.75 83 LEU A C 1
ATOM 589 O O . LEU A 1 83 ? -6.414 -3.338 1.672 1.00 91.75 83 LEU A O 1
ATOM 593 N N . ILE A 1 84 ? -6.865 -1.145 1.810 1.00 90.75 84 ILE A N 1
ATOM 594 C CA . ILE A 1 84 ? -6.504 -1.029 3.223 1.00 90.75 84 ILE A CA 1
ATOM 595 C C . ILE A 1 84 ? -7.446 -1.893 4.066 1.00 90.75 84 ILE A C 1
ATOM 597 O O . ILE A 1 84 ? -8.651 -1.642 4.120 1.00 90.75 84 ILE A O 1
ATOM 601 N N . SER A 1 85 ? -6.871 -2.880 4.751 1.00 90.62 85 SER A N 1
ATOM 602 C CA . SER A 1 85 ? -7.590 -3.815 5.625 1.00 90.62 85 SER A CA 1
ATOM 603 C C . SER A 1 85 ? -7.333 -3.553 7.107 1.00 90.62 85 SER A C 1
ATOM 605 O O . SER A 1 85 ? -8.202 -3.831 7.923 1.00 90.62 85 SER A O 1
ATOM 607 N N . ASP A 1 86 ? -6.174 -2.988 7.456 1.00 89.44 86 ASP A N 1
ATOM 608 C CA . ASP A 1 86 ? -5.860 -2.554 8.819 1.00 89.44 86 ASP A CA 1
ATOM 609 C C . ASP A 1 86 ? -5.165 -1.189 8.796 1.00 89.44 86 ASP A C 1
ATOM 611 O O . ASP A 1 86 ? -4.312 -0.918 7.946 1.00 89.44 86 ASP A O 1
ATOM 615 N N . VAL A 1 87 ? -5.514 -0.320 9.742 1.00 91.62 87 VAL A N 1
ATOM 616 C CA . VAL A 1 87 ? -4.930 1.019 9.864 1.00 91.62 87 VAL A CA 1
ATOM 617 C C . VAL A 1 87 ? -4.352 1.189 11.252 1.00 91.62 87 VAL A C 1
ATOM 619 O O . VAL A 1 87 ? -5.073 1.181 12.246 1.00 91.62 87 VAL A O 1
ATOM 622 N N . ARG A 1 88 ? -3.049 1.460 11.315 1.00 91.06 88 ARG A N 1
ATOM 623 C CA . ARG A 1 88 ? -2.376 1.874 12.545 1.00 91.06 88 ARG A CA 1
ATOM 624 C C . ARG A 1 88 ? -2.036 3.354 12.504 1.00 91.06 88 ARG A C 1
ATOM 626 O O . ARG A 1 88 ? -2.208 4.030 11.493 1.00 91.06 88 ARG A O 1
ATOM 633 N N . THR A 1 89 ? -1.519 3.868 13.615 1.00 85.44 89 THR A N 1
ATOM 634 C CA . THR A 1 89 ? -1.194 5.292 13.764 1.00 85.44 89 THR A CA 1
ATOM 635 C C . THR A 1 89 ? -0.186 5.773 12.720 1.00 85.44 89 THR A C 1
ATOM 637 O O . THR A 1 89 ? -0.392 6.814 12.100 1.00 85.44 89 THR A O 1
ATOM 640 N N . GLN A 1 90 ? 0.888 5.009 12.495 1.00 86.62 90 GLN A N 1
ATOM 641 C CA . GLN A 1 90 ? 1.996 5.407 11.614 1.00 86.62 90 GLN A CA 1
ATOM 642 C C . GLN A 1 90 ? 2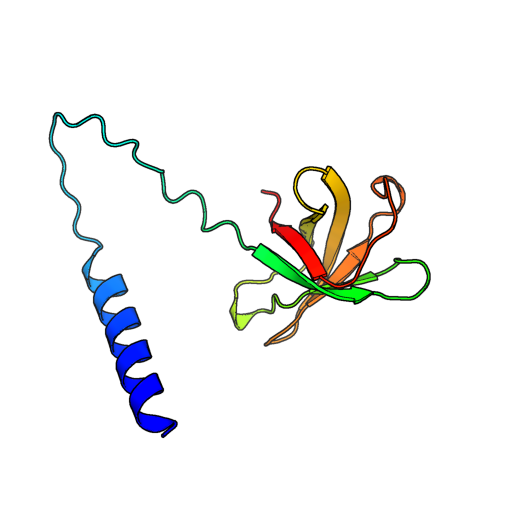.015 4.669 10.267 1.00 86.62 90 GLN A C 1
ATOM 644 O O . GLN A 1 90 ? 2.459 5.237 9.274 1.00 86.62 90 GLN A O 1
ATOM 649 N N . PHE A 1 91 ? 1.498 3.442 10.213 1.00 90.19 91 PHE A N 1
ATOM 650 C CA . PHE A 1 91 ? 1.482 2.591 9.022 1.00 90.19 91 PHE A CA 1
ATOM 651 C C . PHE A 1 91 ? 0.117 1.923 8.842 1.00 90.19 91 PHE A C 1
ATOM 653 O O . PHE A 1 91 ? -0.680 1.874 9.775 1.00 90.19 91 PHE A O 1
ATOM 660 N N . SER A 1 92 ? -0.156 1.400 7.653 1.00 91.06 92 SER A N 1
ATOM 661 C CA . SER A 1 92 ? -1.349 0.595 7.371 1.00 91.06 92 SER A CA 1
ATOM 662 C C . SER A 1 92 ? -0.972 -0.686 6.647 1.00 91.06 92 SER A C 1
ATOM 664 O O . SER A 1 92 ? 0.080 -0.770 6.012 1.00 91.06 92 SER A O 1
ATOM 666 N N . VAL A 1 93 ? -1.833 -1.689 6.775 1.00 91.94 93 VAL A N 1
ATOM 667 C CA . VAL A 1 93 ? -1.735 -2.944 6.038 1.00 91.94 93 VAL A CA 1
ATOM 668 C C . VAL A 1 93 ? -2.833 -2.951 4.988 1.00 91.94 93 VAL A C 1
ATOM 670 O O . VAL A 1 93 ? -4.013 -2.756 5.295 1.00 91.94 93 VAL A O 1
ATOM 673 N N . ALA A 1 94 ? -2.441 -3.177 3.743 1.00 91.50 94 ALA A N 1
ATOM 674 C CA . ALA A 1 94 ? -3.347 -3.277 2.617 1.00 91.50 94 ALA A CA 1
ATOM 675 C C . ALA A 1 94 ? -3.221 -4.654 1.964 1.00 91.50 94 ALA A C 1
ATOM 677 O O . ALA A 1 94 ? -2.119 -5.174 1.823 1.00 91.50 94 ALA A O 1
ATOM 678 N N . GLN A 1 95 ? -4.344 -5.251 1.587 1.00 91.50 95 GLN A N 1
ATOM 679 C CA . GLN A 1 95 ? -4.386 -6.504 0.838 1.00 91.50 95 GLN A CA 1
ATOM 680 C C . GLN A 1 95 ? -4.270 -6.198 -0.649 1.00 91.50 95 GLN A C 1
ATOM 682 O O . GLN A 1 95 ? -4.906 -5.261 -1.129 1.00 91.50 95 GLN A O 1
ATOM 687 N N . VAL A 1 96 ? -3.442 -6.956 -1.360 1.00 89.75 96 VAL A N 1
ATOM 688 C CA . VAL A 1 96 ? -3.297 -6.828 -2.811 1.00 89.75 96 VAL A CA 1
ATOM 689 C C . VAL A 1 96 ? -4.442 -7.567 -3.476 1.00 89.75 96 VAL A C 1
ATOM 691 O O . VAL A 1 96 ? -4.763 -8.693 -3.108 1.00 89.75 96 VAL A O 1
ATOM 694 N N . GLU A 1 97 ? -5.063 -6.923 -4.455 1.00 87.31 97 GLU A N 1
ATOM 695 C CA . GLU A 1 97 ? -6.076 -7.557 -5.281 1.00 87.31 97 GLU A CA 1
ATOM 696 C C . GLU A 1 97 ? -5.369 -8.422 -6.340 1.00 87.31 97 GLU A C 1
ATOM 698 O O . GLU A 1 97 ? -4.670 -7.866 -7.194 1.00 87.31 97 GLU A O 1
ATOM 703 N N . PRO A 1 98 ? -5.497 -9.762 -6.286 1.00 77.06 98 PR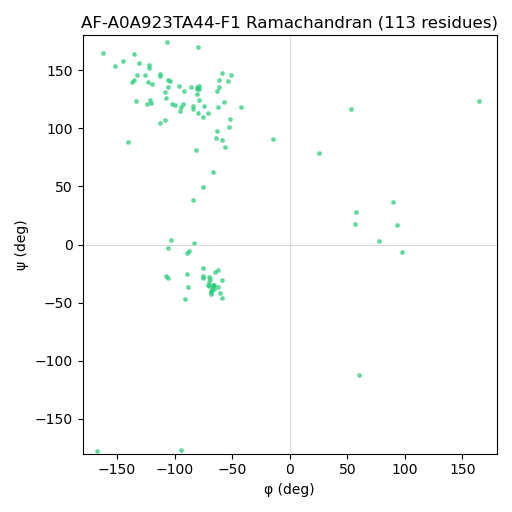O A N 1
ATOM 704 C CA . PRO A 1 98 ? -4.704 -10.670 -7.115 1.00 77.06 98 PRO A CA 1
ATOM 705 C C . PRO A 1 98 ? -4.962 -10.478 -8.616 1.00 77.06 98 PRO A C 1
ATOM 707 O O . PRO A 1 98 ? -4.015 -10.503 -9.397 1.00 77.06 98 PRO A O 1
ATOM 710 N N . ASP A 1 99 ? -6.202 -10.182 -9.015 1.00 80.88 99 ASP A N 1
ATOM 711 C CA . ASP A 1 99 ? -6.569 -9.870 -10.406 1.00 80.88 99 ASP A CA 1
ATOM 712 C C . ASP A 1 99 ? -5.923 -8.582 -10.943 1.00 80.88 99 ASP A C 1
ATOM 714 O O . ASP A 1 99 ? -5.756 -8.410 -12.152 1.00 80.88 99 ASP A O 1
ATOM 718 N N . SER A 1 100 ? -5.538 -7.667 -10.052 1.00 79.00 100 SER A N 1
ATOM 719 C CA . SER A 1 100 ? -4.905 -6.401 -10.420 1.00 79.00 100 SER A CA 1
ATOM 720 C C . SER A 1 100 ? -3.375 -6.497 -10.511 1.00 79.00 100 SER A C 1
ATOM 722 O O . SER A 1 100 ? -2.750 -5.524 -10.934 1.00 79.00 100 SER A O 1
ATOM 724 N N . VAL A 1 101 ? -2.746 -7.618 -10.128 1.00 82.62 101 VAL A N 1
ATOM 725 C CA . VAL A 1 101 ? -1.279 -7.758 -10.123 1.00 82.62 101 VAL A CA 1
ATOM 726 C C . VAL A 1 101 ? -0.756 -7.946 -11.543 1.00 82.62 101 VAL A C 1
ATOM 728 O O . VAL A 1 101 ? -0.932 -8.985 -12.172 1.00 82.62 101 VAL A O 1
ATOM 731 N N . ARG A 1 102 ? -0.074 -6.923 -12.051 1.00 77.50 102 ARG A N 1
ATOM 732 C CA . ARG A 1 102 ? 0.518 -6.889 -13.395 1.00 77.50 102 ARG A CA 1
ATOM 733 C C . ARG A 1 102 ? 2.035 -7.038 -13.408 1.00 77.50 102 ARG A C 1
ATOM 735 O O . ARG A 1 102 ? 2.629 -7.090 -14.480 1.00 77.50 102 ARG A O 1
ATOM 742 N N . GLY A 1 103 ? 2.668 -7.115 -12.241 1.00 74.75 103 GLY A N 1
ATOM 743 C CA . GLY A 1 103 ? 4.115 -7.242 -12.122 1.00 74.75 103 GLY A CA 1
ATOM 744 C C . GLY A 1 103 ? 4.565 -7.615 -10.716 1.00 74.75 103 GLY A C 1
ATOM 745 O O . GLY A 1 103 ? 3.755 -7.826 -9.816 1.00 74.75 103 GLY A O 1
ATOM 746 N N . VAL A 1 104 ? 5.882 -7.696 -10.535 1.00 77.75 104 VAL A N 1
ATOM 747 C CA . VAL A 1 104 ? 6.486 -7.994 -9.234 1.00 77.75 104 VAL A CA 1
ATOM 748 C C . VAL A 1 104 ? 6.488 -6.732 -8.380 1.00 77.75 104 VAL A C 1
ATOM 750 O O . VAL A 1 104 ? 7.026 -5.697 -8.775 1.00 77.75 104 VAL A O 1
ATOM 753 N N . LEU A 1 105 ? 5.890 -6.842 -7.201 1.00 81.00 105 LEU A N 1
ATOM 754 C CA . LEU A 1 105 ? 5.866 -5.790 -6.199 1.00 81.00 105 LEU A CA 1
ATOM 755 C C . LEU A 1 105 ? 7.203 -5.754 -5.463 1.00 81.00 105 LEU A C 1
ATOM 757 O O . LEU A 1 105 ? 7.714 -6.785 -5.027 1.00 81.00 105 LEU A O 1
ATOM 761 N N . HIS A 1 106 ? 7.757 -4.559 -5.299 1.00 80.56 106 HIS A N 1
ATOM 762 C CA . HIS A 1 106 ? 9.016 -4.334 -4.610 1.00 80.56 106 HIS A CA 1
ATOM 763 C C . HIS A 1 106 ? 8.843 -3.373 -3.437 1.00 80.56 106 HIS A C 1
ATOM 765 O O . HIS A 1 106 ? 7.986 -2.486 -3.391 1.00 80.56 106 HIS A O 1
ATOM 771 N N . LYS A 1 107 ? 9.707 -3.544 -2.437 1.00 82.75 107 LYS A N 1
ATOM 772 C CA . LYS A 1 107 ? 9.820 -2.574 -1.353 1.00 82.75 107 LYS A CA 1
ATOM 773 C C . LYS A 1 107 ? 10.299 -1.241 -1.930 1.00 82.75 107 LYS A C 1
ATOM 775 O O . LYS A 1 107 ? 11.292 -1.202 -2.648 1.00 82.75 107 LYS A O 1
ATOM 780 N N . GLY A 1 108 ? 9.629 -0.156 -1.554 1.00 79.75 108 GLY A N 1
ATOM 781 C CA . GLY A 1 108 ? 9.890 1.185 -2.075 1.00 79.75 108 GLY A CA 1
ATOM 782 C C . GLY A 1 108 ? 8.953 1.616 -3.203 1.00 79.75 108 GLY A C 1
ATOM 783 O O . GLY A 1 108 ? 8.977 2.792 -3.562 1.00 79.75 108 GLY A O 1
ATOM 784 N N . ASP A 1 109 ? 8.094 0.724 -3.707 1.00 82.06 109 ASP A N 1
ATOM 785 C CA . ASP A 1 109 ? 7.068 1.104 -4.677 1.00 82.06 109 ASP A CA 1
ATOM 786 C C . ASP A 1 109 ? 6.142 2.188 -4.109 1.00 82.06 109 ASP A C 1
ATOM 788 O O . ASP A 1 109 ? 5.873 2.266 -2.902 1.00 82.06 109 ASP A O 1
ATOM 792 N N . SER A 1 110 ? 5.665 3.053 -5.001 1.00 82.44 110 SER A N 1
ATOM 793 C CA . SER A 1 110 ? 4.825 4.191 -4.648 1.00 82.44 110 SER A CA 1
ATOM 794 C C . SER A 1 110 ? 3.358 3.801 -4.749 1.00 82.44 110 SER A C 1
ATOM 796 O O . SER A 1 110 ? 2.869 3.423 -5.806 1.00 82.44 110 SER A O 1
ATOM 798 N N . ALA A 1 111 ? 2.631 3.922 -3.651 1.00 83.94 111 ALA A N 1
ATOM 799 C CA . ALA A 1 111 ? 1.198 3.717 -3.578 1.00 83.94 111 ALA A CA 1
ATOM 800 C C . ALA A 1 111 ? 0.488 5.072 -3.608 1.00 83.94 111 ALA A C 1
ATOM 802 O O . ALA A 1 111 ? 0.686 5.918 -2.736 1.00 83.94 111 ALA A O 1
ATOM 803 N N . ILE A 1 112 ? -0.359 5.276 -4.610 1.00 84.75 112 ILE A N 1
ATOM 804 C CA . ILE A 1 112 ? -1.135 6.504 -4.776 1.00 84.75 112 ILE A CA 1
ATOM 805 C C . ILE A 1 112 ? -2.591 6.206 -4.455 1.00 84.75 112 ILE A C 1
ATOM 807 O O . ILE A 1 112 ? -3.174 5.249 -4.969 1.00 84.75 112 ILE A O 1
ATOM 811 N N . LEU A 1 113 ? -3.187 7.048 -3.614 1.00 80.75 113 LEU A N 1
ATOM 812 C CA . LEU A 1 113 ? -4.607 6.961 -3.317 1.00 80.75 113 LEU A CA 1
ATOM 813 C C . LEU A 1 113 ? -5.437 7.073 -4.602 1.00 80.75 113 LEU A C 1
ATOM 815 O O . LEU A 1 113 ? -5.351 8.072 -5.319 1.00 80.75 113 LEU A O 1
ATOM 819 N N . THR A 1 114 ? -6.261 6.061 -4.861 1.00 76.81 114 THR A N 1
ATOM 820 C CA . THR A 1 114 ? -7.212 6.071 -5.978 1.00 76.81 114 THR A CA 1
ATOM 821 C C . THR A 1 114 ? -8.547 6.635 -5.467 1.00 76.81 114 THR A C 1
ATOM 823 O O . THR A 1 114 ? -8.948 6.269 -4.358 1.00 76.81 114 THR A O 1
ATOM 826 N N . PRO A 1 115 ? -9.172 7.598 -6.174 1.00 59.38 115 PRO A N 1
ATOM 827 C CA . PRO A 1 115 ? -10.388 8.271 -5.718 1.00 59.38 115 PRO A CA 1
ATOM 828 C C . PRO A 1 115 ? -11.617 7.366 -5.639 1.00 59.38 115 PRO A C 1
ATOM 830 O O . PRO A 1 115 ? -11.663 6.340 -6.352 1.00 59.38 115 PRO A O 1
#

Sequence (115 aa):
AYRATIAELERQLATAKNGAALPTAAGASTAVFSSRRSSASAAVVSLGPESAFVVLNYGSARGARLGQRFALRNGADLLATVLISDVRTQFSVAQVEPDSVRGVLHKGDSAILTP